Protein AF-A0A3D0DY45-F1 (afdb_monomer_lite)

pLDDT: mean 87.0, std 16.6, range [42.03, 98.75]

Radius of gyration: 19.31 Å; chains: 1; bounding box: 50×32×44 Å

Structure (mmCIF, N/CA/C/O backbone):
data_AF-A0A3D0DY45-F1
#
_entry.id   AF-A0A3D0DY45-F1
#
loop_
_atom_site.group_PDB
_atom_site.id
_atom_site.type_symbol
_atom_site.label_atom_id
_atom_site.label_alt_id
_atom_site.label_comp_id
_atom_site.label_asym_id
_atom_site.label_entity_id
_atom_site.label_seq_id
_atom_site.pdbx_PDB_ins_code
_atom_site.Cartn_x
_atom_site.Cartn_y
_atom_site.Cartn_z
_atom_site.occupancy
_atom_site.B_iso_or_equiv
_atom_site.auth_seq_id
_atom_site.auth_comp_id
_atom_site.auth_asym_id
_atom_site.auth_atom_id
_atom_site.pdbx_PDB_model_num
ATOM 1 N N . ALA A 1 1 ? 20.014 -18.464 19.623 1.00 67.81 1 ALA A N 1
ATOM 2 C CA . ALA A 1 1 ? 19.273 -17.460 20.420 1.00 67.81 1 ALA A CA 1
ATOM 3 C C . ALA A 1 1 ? 17.914 -17.107 19.798 1.00 67.81 1 ALA A C 1
ATOM 5 O O . ALA A 1 1 ? 16.918 -17.280 20.479 1.00 67.81 1 ALA A O 1
ATOM 6 N N . ALA A 1 2 ? 17.827 -16.708 18.518 1.00 79.19 2 ALA A N 1
ATOM 7 C CA . ALA A 1 2 ? 16.536 -16.407 17.868 1.00 79.19 2 ALA A CA 1
ATOM 8 C C . ALA A 1 2 ? 15.576 -17.618 17.781 1.00 79.19 2 ALA A C 1
ATOM 10 O O . ALA A 1 2 ? 14.399 -17.501 18.105 1.00 79.19 2 ALA A O 1
ATOM 11 N N . ALA A 1 3 ? 16.093 -18.807 17.446 1.00 77.31 3 ALA A N 1
ATOM 12 C CA . ALA A 1 3 ? 15.278 -20.022 17.314 1.00 77.31 3 ALA A CA 1
ATOM 13 C C . ALA A 1 3 ? 14.572 -20.449 18.620 1.00 77.31 3 ALA A C 1
ATOM 15 O O . ALA A 1 3 ? 13.416 -20.862 18.598 1.00 77.31 3 ALA A O 1
ATOM 16 N N . SER A 1 4 ? 15.232 -20.309 19.778 1.00 84.56 4 SER A N 1
ATOM 17 C CA . SER A 1 4 ? 14.621 -20.623 21.078 1.00 84.56 4 SER A CA 1
ATOM 18 C C . SER A 1 4 ? 13.592 -19.579 21.514 1.00 84.56 4 SER A C 1
ATOM 20 O O . SER A 1 4 ? 12.696 -19.894 22.293 1.00 84.56 4 SER A O 1
ATOM 22 N N . GLN A 1 5 ? 13.706 -18.345 21.022 1.00 83.81 5 GLN A N 1
ATOM 23 C CA . GLN A 1 5 ? 12.744 -17.276 21.273 1.00 83.81 5 GLN A CA 1
ATOM 24 C C . GLN A 1 5 ? 11.472 -17.485 20.443 1.00 83.81 5 GLN A C 1
ATOM 26 O O . GLN A 1 5 ? 10.382 -17.499 21.006 1.00 83.81 5 GLN A O 1
ATOM 31 N N . GLN A 1 6 ? 11.621 -17.810 19.157 1.00 85.94 6 GLN A N 1
ATOM 32 C CA . GLN A 1 6 ? 10.502 -18.137 18.274 1.00 85.94 6 GLN A CA 1
ATOM 33 C C . GLN A 1 6 ? 9.722 -19.375 18.748 1.00 85.94 6 GLN A C 1
ATOM 35 O O . GLN A 1 6 ? 8.497 -19.359 18.764 1.00 85.94 6 GLN A O 1
ATOM 40 N N . ALA A 1 7 ? 10.405 -20.422 19.227 1.00 88.88 7 ALA A N 1
ATOM 41 C CA . ALA A 1 7 ? 9.738 -21.603 19.785 1.00 88.88 7 ALA A CA 1
ATOM 42 C C . ALA A 1 7 ? 8.850 -21.272 21.001 1.00 88.88 7 ALA A C 1
ATOM 44 O O . ALA A 1 7 ? 7.775 -21.846 21.163 1.00 88.88 7 ALA A O 1
ATOM 45 N N . ARG A 1 8 ? 9.274 -20.322 21.847 1.00 89.31 8 ARG A N 1
ATOM 46 C CA . ARG A 1 8 ? 8.484 -19.854 23.000 1.00 89.31 8 ARG A CA 1
ATOM 47 C C . ARG A 1 8 ? 7.287 -19.011 22.576 1.00 89.31 8 ARG A C 1
ATOM 49 O O . ARG A 1 8 ? 6.255 -19.080 23.232 1.00 89.31 8 ARG A O 1
ATOM 56 N N . GLU A 1 9 ? 7.429 -18.214 21.521 1.00 89.19 9 GLU A N 1
ATOM 57 C CA . GLU A 1 9 ? 6.331 -17.427 20.951 1.00 89.19 9 GLU A CA 1
ATOM 58 C C . GLU A 1 9 ? 5.277 -18.340 20.319 1.00 89.19 9 GLU A C 1
ATOM 60 O O . GLU A 1 9 ? 4.104 -18.211 20.648 1.00 89.19 9 GLU A O 1
ATOM 65 N N . ILE A 1 10 ? 5.697 -19.339 19.535 1.00 86.94 10 ILE A N 1
ATOM 66 C CA . ILE A 1 10 ? 4.800 -20.363 18.974 1.00 86.94 10 ILE A CA 1
ATOM 67 C C . ILE A 1 10 ? 4.079 -21.123 20.094 1.00 86.94 10 ILE A C 1
ATOM 69 O O . ILE A 1 10 ? 2.864 -21.281 20.045 1.00 86.94 10 ILE A O 1
ATOM 73 N N . ALA A 1 11 ? 4.803 -21.553 21.135 1.00 90.12 11 ALA A N 1
ATOM 74 C CA . ALA A 1 11 ? 4.208 -22.261 22.271 1.00 90.12 11 ALA A CA 1
ATOM 75 C C . ALA A 1 11 ? 3.220 -21.398 23.077 1.00 90.12 11 ALA A C 1
ATOM 77 O O . ALA A 1 11 ? 2.301 -21.928 23.696 1.00 90.12 11 ALA A O 1
ATOM 78 N N . ARG A 1 12 ? 3.406 -20.072 23.085 1.00 90.69 12 ARG A N 1
ATOM 79 C CA . ARG A 1 12 ? 2.486 -19.117 23.718 1.00 90.69 12 ARG A CA 1
ATOM 80 C C . ARG A 1 12 ? 1.216 -18.900 22.886 1.00 90.69 12 ARG A C 1
ATOM 82 O O . ARG A 1 12 ? 0.225 -18.430 23.441 1.00 90.69 12 ARG A O 1
ATOM 89 N N . GLY A 1 13 ? 1.247 -19.266 21.606 1.00 90.81 13 GLY A N 1
ATOM 90 C CA . GLY A 1 13 ? 0.174 -19.021 20.656 1.00 90.81 13 GLY A CA 1
ATOM 91 C C . GLY A 1 13 ? 0.053 -17.548 20.278 1.00 90.81 13 GLY A C 1
ATOM 92 O O . GLY A 1 13 ? 0.812 -16.682 20.730 1.00 90.81 13 GLY A O 1
ATOM 93 N N . ASP A 1 14 ? -0.931 -17.268 19.435 1.00 91.88 14 ASP A N 1
ATOM 94 C CA . ASP A 1 14 ? -1.158 -15.926 18.926 1.00 91.88 14 ASP A CA 1
ATOM 95 C C . ASP A 1 14 ? -1.620 -14.979 20.049 1.00 91.88 14 ASP A C 1
ATOM 97 O O . ASP A 1 14 ? -2.495 -15.314 20.858 1.00 91.88 14 ASP A O 1
ATOM 101 N N . PRO A 1 15 ? -1.084 -13.752 20.113 1.00 89.56 15 PRO A N 1
ATOM 102 C CA . PRO A 1 15 ? -1.592 -12.732 21.015 1.00 89.56 15 PRO A CA 1
ATOM 103 C C . PRO A 1 15 ? -3.087 -12.472 20.788 1.00 89.56 15 PRO A C 1
ATOM 105 O O . PRO A 1 15 ? -3.490 -12.165 19.673 1.00 89.56 15 PRO A O 1
ATOM 108 N N . VAL A 1 16 ? -3.897 -12.430 21.855 1.00 87.50 16 VAL A N 1
ATOM 109 C CA . VAL A 1 16 ? -5.351 -12.134 21.781 1.00 87.50 16 VAL A CA 1
ATOM 110 C C . VAL A 1 16 ? -5.665 -10.872 20.965 1.00 87.50 16 VAL A C 1
ATOM 112 O O . VAL A 1 16 ? -6.678 -10.789 20.280 1.00 87.50 16 VAL A O 1
ATOM 115 N N . ARG A 1 17 ? -4.770 -9.877 21.001 1.00 84.38 17 ARG A N 1
ATOM 116 C CA . ARG A 1 17 ? -4.890 -8.642 20.212 1.00 84.38 17 ARG A CA 1
ATOM 117 C C . ARG A 1 17 ? -4.903 -8.853 18.692 1.00 84.38 17 ARG A C 1
ATO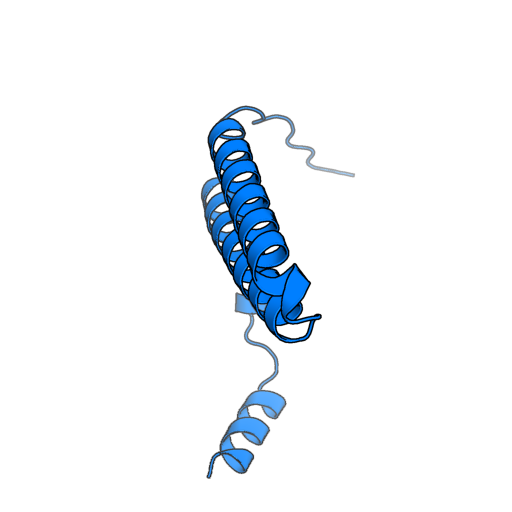M 119 O O . ARG A 1 17 ? -5.323 -7.935 18.005 1.00 84.38 17 ARG A O 1
ATOM 126 N N . TRP A 1 18 ? -4.420 -9.983 18.172 1.00 86.81 18 TRP A N 1
ATOM 127 C CA . TRP A 1 18 ? -4.484 -10.314 16.741 1.00 86.81 18 TRP A CA 1
ATOM 128 C C . TRP A 1 18 ? -5.907 -10.629 16.283 1.00 86.81 18 TRP A C 1
ATOM 130 O O . TRP A 1 18 ? -6.227 -10.394 15.127 1.00 86.81 18 TRP A O 1
ATOM 140 N N . TYR A 1 19 ? -6.767 -11.078 17.197 1.00 88.56 19 TYR A N 1
ATOM 141 C CA . TYR A 1 19 ? -8.173 -11.380 16.926 1.00 88.56 19 TYR A CA 1
ATOM 142 C C . TYR A 1 19 ? -9.112 -10.218 17.272 1.00 88.56 19 TYR A C 1
ATOM 144 O O . TYR A 1 19 ? -10.328 -10.381 17.276 1.00 88.56 19 TYR A O 1
ATOM 152 N N . ARG A 1 20 ? -8.570 -9.045 17.627 1.00 88.00 20 ARG A N 1
ATOM 153 C CA . ARG A 1 20 ? -9.391 -7.858 17.874 1.00 88.00 20 ARG A CA 1
ATOM 154 C C . ARG A 1 20 ? -9.694 -7.174 16.554 1.00 88.00 20 ARG A C 1
ATOM 156 O O . ARG A 1 20 ? -8.789 -6.643 15.917 1.00 88.00 20 ARG A O 1
ATOM 163 N N . GLU A 1 21 ? -10.967 -7.176 16.197 1.00 89.12 21 GLU A N 1
ATOM 164 C CA . GLU A 1 21 ? -11.481 -6.455 15.041 1.00 89.12 21 GLU A CA 1
ATOM 165 C C . GLU A 1 21 ? -11.434 -4.938 15.259 1.00 89.12 21 GLU A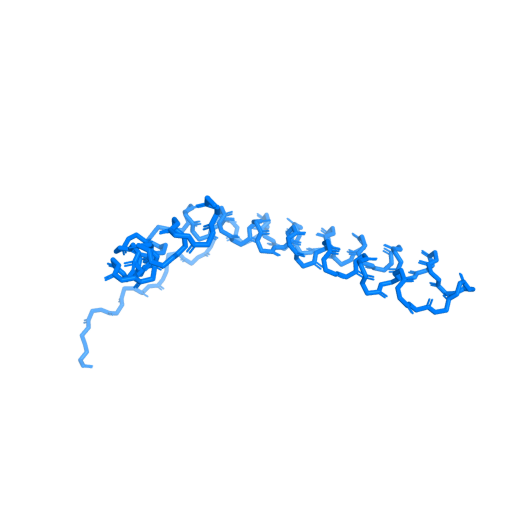 C 1
ATOM 167 O O . GLU A 1 21 ? -11.493 -4.442 16.389 1.00 89.12 21 GLU A O 1
ATOM 172 N N . ASP A 1 22 ? -11.357 -4.191 14.159 1.00 90.94 22 ASP A N 1
ATOM 173 C CA . ASP A 1 22 ? -11.512 -2.742 14.184 1.00 90.94 22 ASP A CA 1
ATOM 174 C C . ASP A 1 22 ? -12.994 -2.385 14.374 1.00 90.94 22 ASP A C 1
ATOM 176 O O . ASP A 1 22 ? -13.784 -2.317 13.428 1.00 90.94 22 ASP A O 1
ATOM 180 N N . THR A 1 23 ? -13.379 -2.161 15.627 1.00 89.62 23 THR A N 1
ATOM 181 C CA . THR A 1 23 ? -14.780 -1.923 16.010 1.00 89.62 23 THR A CA 1
ATOM 182 C C . THR A 1 23 ? -15.293 -0.532 15.650 1.00 89.62 23 THR A C 1
ATOM 184 O O . THR A 1 23 ? -16.497 -0.327 15.506 1.00 89.62 23 THR A O 1
ATOM 187 N N . THR A 1 24 ? -14.397 0.442 15.488 1.00 89.62 24 THR A N 1
ATOM 188 C CA . THR A 1 24 ? -14.764 1.802 15.095 1.00 89.62 24 THR A CA 1
ATOM 189 C C . THR A 1 24 ? -14.361 2.086 13.656 1.00 89.62 24 THR A C 1
ATOM 191 O O . THR A 1 24 ? -13.328 1.635 13.160 1.00 89.62 24 THR A O 1
ATOM 194 N N . ARG A 1 25 ? -15.126 2.950 12.985 1.00 85.81 25 ARG A N 1
ATOM 195 C CA . ARG A 1 25 ? -14.773 3.420 11.641 1.00 85.81 25 ARG A CA 1
ATOM 196 C C . ARG A 1 25 ? -13.386 4.064 11.602 1.00 85.81 25 ARG A C 1
ATOM 198 O O . ARG A 1 25 ? -12.653 3.865 10.645 1.00 85.81 25 ARG A O 1
ATOM 205 N N . GLN A 1 26 ? -12.987 4.811 12.631 1.00 89.50 26 GLN A N 1
ATOM 206 C CA . GLN A 1 26 ? -11.647 5.406 12.679 1.00 89.50 26 GLN A CA 1
ATOM 207 C C . GLN A 1 26 ? -10.543 4.339 12.699 1.00 89.50 26 GLN A C 1
ATOM 209 O O . GLN A 1 26 ? -9.506 4.511 12.052 1.00 89.50 26 GLN A O 1
ATOM 214 N N . GLU A 1 27 ? -10.757 3.242 13.424 1.00 90.88 27 GLU A N 1
ATOM 215 C CA . GLU A 1 27 ? -9.842 2.102 13.441 1.00 90.88 27 GLU A CA 1
ATOM 216 C C . GLU A 1 27 ? -9.780 1.425 12.072 1.00 90.88 27 GLU A C 1
ATOM 218 O O . GLU A 1 27 ? -8.680 1.281 11.539 1.00 90.88 27 GLU A O 1
ATOM 223 N N . GLN A 1 28 ? -10.933 1.159 11.451 1.00 91.12 28 GLN A N 1
ATOM 224 C CA . GLN A 1 28 ? -11.021 0.576 10.106 1.00 91.12 28 GLN A CA 1
ATOM 225 C C . GLN A 1 28 ? -10.294 1.448 9.076 1.00 91.12 28 GLN A C 1
ATOM 227 O O . GLN A 1 28 ? -9.481 0.963 8.296 1.00 91.12 28 GLN A O 1
ATOM 232 N N . MET A 1 29 ? -10.495 2.766 9.124 1.00 93.56 29 MET A N 1
ATOM 233 C CA . MET A 1 29 ? -9.819 3.727 8.247 1.00 93.56 29 MET A CA 1
ATOM 234 C C . MET A 1 29 ? -8.300 3.731 8.449 1.00 93.56 29 MET A C 1
ATOM 236 O O . MET A 1 29 ? -7.530 3.813 7.489 1.00 93.56 29 MET A O 1
ATOM 240 N N . ARG A 1 30 ? -7.843 3.640 9.703 1.00 93.12 30 ARG A N 1
ATOM 241 C CA . ARG A 1 30 ? -6.418 3.544 10.037 1.00 93.12 30 ARG A CA 1
ATOM 242 C C . ARG A 1 30 ? -5.817 2.243 9.505 1.00 93.12 30 ARG A C 1
ATOM 244 O O . ARG A 1 30 ? -4.694 2.282 9.005 1.00 93.12 30 ARG A O 1
ATOM 251 N N . THR A 1 31 ? -6.522 1.124 9.630 1.00 93.44 31 THR A N 1
ATOM 252 C CA . THR A 1 31 ? -6.083 -0.181 9.123 1.00 93.44 31 THR A CA 1
ATOM 253 C C . THR A 1 31 ? -6.060 -0.196 7.605 1.00 93.44 31 THR A C 1
ATOM 255 O O . THR A 1 31 ? -4.999 -0.434 7.035 1.00 93.44 31 THR A O 1
ATOM 258 N N . ARG A 1 32 ? -7.131 0.247 6.945 1.00 95.12 32 ARG A N 1
ATOM 259 C CA . ARG A 1 32 ? -7.201 0.359 5.484 1.00 95.12 32 ARG A CA 1
ATOM 260 C C . ARG A 1 32 ? -6.091 1.236 4.910 1.00 95.12 32 ARG A C 1
ATOM 262 O O . ARG A 1 32 ? -5.473 0.892 3.909 1.00 95.12 32 ARG A O 1
ATOM 269 N N . ARG A 1 33 ? -5.738 2.337 5.588 1.00 96.75 33 ARG A N 1
ATOM 270 C CA . ARG A 1 33 ? -4.578 3.162 5.204 1.00 96.75 33 ARG A CA 1
ATOM 271 C C . ARG A 1 33 ? -3.262 2.380 5.233 1.00 96.75 33 ARG A C 1
ATOM 273 O O . ARG A 1 33 ? -2.409 2.600 4.376 1.00 96.75 33 ARG A O 1
ATOM 280 N N . LYS A 1 34 ? -3.066 1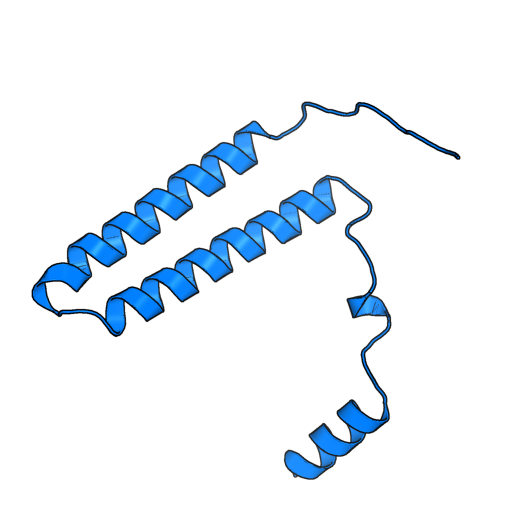.515 6.233 1.00 96.56 34 LYS A N 1
ATOM 281 C CA . LYS A 1 34 ? -1.875 0.656 6.325 1.00 96.56 34 LYS A CA 1
ATOM 282 C C . LYS A 1 34 ? -1.882 -0.400 5.226 1.00 96.56 34 LYS A C 1
ATOM 284 O O . LYS A 1 34 ? -0.849 -0.592 4.599 1.00 96.56 34 LYS A O 1
ATOM 289 N N . GLU A 1 35 ? -3.027 -1.020 4.967 1.00 96.88 35 GLU A N 1
ATOM 290 C CA . GLU A 1 35 ? -3.191 -2.034 3.919 1.00 96.88 35 GLU A CA 1
ATOM 291 C C . GLU A 1 35 ? -2.924 -1.462 2.523 1.00 96.88 35 GLU A C 1
ATOM 293 O O . GLU A 1 35 ? -2.157 -2.046 1.767 1.00 96.88 35 GLU A O 1
ATOM 298 N N . ILE A 1 36 ? -3.436 -0.266 2.209 1.00 98.06 36 ILE A N 1
ATOM 299 C CA . ILE A 1 36 ? -3.130 0.445 0.953 1.00 98.06 36 ILE A CA 1
ATOM 300 C C . ILE A 1 36 ? -1.621 0.724 0.823 1.00 98.06 36 ILE A C 1
ATOM 302 O O . ILE A 1 36 ? -1.056 0.645 -0.269 1.00 98.06 36 ILE A O 1
ATOM 306 N N . GLY A 1 37 ? -0.949 1.051 1.932 1.00 97.94 37 GLY A N 1
ATOM 307 C CA . GLY A 1 37 ? 0.506 1.210 1.968 1.00 97.94 37 GLY A CA 1
ATOM 308 C C . GLY A 1 37 ? 1.249 -0.103 1.707 1.00 97.94 37 GLY A C 1
ATOM 309 O O . GLY A 1 37 ? 2.136 -0.141 0.858 1.00 97.94 37 GLY A O 1
ATOM 310 N N . ALA A 1 38 ? 0.848 -1.183 2.380 1.00 98.50 38 ALA A N 1
ATOM 311 C CA . ALA A 1 38 ? 1.425 -2.512 2.192 1.00 98.50 38 ALA A CA 1
ATOM 312 C C . ALA A 1 38 ? 1.244 -3.009 0.748 1.00 98.50 38 ALA A C 1
ATOM 314 O O . ALA A 1 38 ? 2.203 -3.483 0.143 1.00 98.50 38 ALA A O 1
ATOM 315 N N . ALA A 1 39 ? 0.063 -2.799 0.161 1.00 98.38 39 ALA A N 1
ATOM 316 C CA . ALA A 1 39 ? -0.223 -3.135 -1.230 1.00 98.38 39 ALA A CA 1
ATOM 317 C C . ALA A 1 39 ? 0.665 -2.356 -2.217 1.00 98.38 39 ALA A C 1
ATOM 319 O O . ALA A 1 39 ? 1.116 -2.913 -3.218 1.00 98.38 39 ALA A O 1
ATOM 320 N N . LEU A 1 40 ? 0.973 -1.080 -1.942 1.00 98.69 40 LEU A N 1
ATOM 321 C CA . LEU A 1 40 ? 1.929 -0.318 -2.754 1.00 98.69 40 LEU A CA 1
ATOM 322 C C . LEU A 1 40 ? 3.337 -0.922 -2.683 1.00 98.69 40 LEU A C 1
ATOM 324 O O . LEU A 1 40 ? 4.014 -1.016 -3.710 1.00 98.69 40 LEU A O 1
ATOM 328 N N . ASP A 1 41 ? 3.799 -1.288 -1.491 1.00 98.69 41 ASP A N 1
ATOM 329 C CA . ASP A 1 41 ? 5.131 -1.866 -1.308 1.00 98.69 41 ASP A CA 1
ATOM 330 C C . ASP A 1 41 ? 5.241 -3.244 -1.968 1.00 98.69 41 ASP A C 1
ATOM 332 O O . ASP A 1 41 ? 6.229 -3.522 -2.656 1.00 98.69 41 ASP A O 1
ATOM 336 N N . GLU A 1 42 ? 4.203 -4.069 -1.848 1.00 98.69 42 GLU A N 1
ATOM 337 C CA . GLU A 1 42 ? 4.084 -5.342 -2.556 1.00 98.69 42 GLU A CA 1
ATOM 338 C C . GLU A 1 42 ? 4.118 -5.140 -4.075 1.00 98.69 42 GLU A C 1
ATOM 340 O O . GLU A 1 42 ? 4.962 -5.729 -4.754 1.00 98.69 42 GLU A O 1
ATOM 345 N N . ALA A 1 43 ? 3.302 -4.227 -4.611 1.00 98.69 43 ALA A N 1
ATOM 346 C CA . ALA A 1 43 ? 3.277 -3.919 -6.039 1.00 98.69 43 ALA A CA 1
ATOM 347 C C . ALA A 1 43 ? 4.638 -3.412 -6.544 1.00 98.69 43 ALA A C 1
ATOM 349 O O . ALA A 1 43 ? 5.125 -3.841 -7.590 1.00 98.69 43 ALA A O 1
ATOM 350 N N . LYS A 1 44 ? 5.315 -2.542 -5.785 1.00 98.56 44 LYS A N 1
ATOM 351 C CA . LYS A 1 44 ? 6.674 -2.086 -6.116 1.00 98.56 44 LYS A CA 1
ATOM 352 C C . LYS A 1 44 ? 7.676 -3.233 -6.128 1.00 98.56 44 LYS A C 1
ATOM 354 O O . LYS A 1 44 ? 8.568 -3.239 -6.978 1.00 98.56 44 LYS A O 1
ATOM 359 N N . ASN A 1 45 ? 7.574 -4.172 -5.193 1.00 98.56 45 ASN A N 1
ATOM 360 C CA . ASN A 1 45 ? 8.449 -5.338 -5.152 1.00 98.56 45 ASN A CA 1
ATOM 361 C C . ASN A 1 45 ? 8.179 -6.277 -6.330 1.00 98.56 45 ASN A C 1
ATOM 363 O O . ASN A 1 45 ? 9.139 -6.702 -6.972 1.00 98.56 45 ASN A O 1
ATOM 367 N N . ALA A 1 46 ? 6.917 -6.494 -6.699 1.00 98.25 46 ALA A N 1
ATOM 368 C CA . ALA A 1 46 ? 6.554 -7.218 -7.914 1.00 98.25 46 ALA A CA 1
ATOM 369 C C . ALA A 1 46 ? 7.143 -6.546 -9.170 1.00 98.25 46 ALA A C 1
ATOM 371 O O . ALA A 1 46 ? 7.802 -7.208 -9.971 1.00 98.25 46 ALA A O 1
ATOM 372 N N . CYS A 1 47 ? 7.051 -5.214 -9.290 1.00 98.50 47 CYS A N 1
ATOM 373 C CA . CYS A 1 47 ? 7.660 -4.474 -10.403 1.00 98.50 47 CYS A CA 1
ATOM 374 C C . CYS A 1 47 ? 9.184 -4.661 -10.501 1.00 98.50 47 CYS A C 1
ATOM 376 O O . CYS A 1 47 ? 9.747 -4.597 -11.594 1.00 98.50 47 CYS A O 1
ATOM 378 N N . LYS A 1 48 ? 9.887 -4.870 -9.380 1.00 97.69 48 LYS A N 1
ATOM 379 C CA . LYS A 1 48 ? 11.337 -5.136 -9.401 1.00 97.69 48 LYS A CA 1
ATOM 380 C C . LYS A 1 48 ? 11.653 -6.507 -9.998 1.00 97.69 48 LYS A C 1
ATOM 382 O O . LYS A 1 48 ? 12.684 -6.623 -10.657 1.00 97.69 48 LYS A O 1
ATOM 387 N N . GLN A 1 49 ? 10.780 -7.493 -9.787 1.00 97.81 49 GLN A N 1
ATOM 388 C CA . GLN A 1 49 ? 10.939 -8.851 -10.314 1.00 97.81 49 GLN A CA 1
ATOM 389 C C . GLN A 1 49 ? 10.563 -8.972 -11.801 1.00 97.81 49 GLN A C 1
ATOM 391 O O . GLN A 1 49 ? 10.967 -9.929 -12.451 1.00 97.81 49 GLN A O 1
ATOM 396 N N . GLY A 1 50 ? 9.827 -7.998 -12.348 1.00 95.88 50 GLY A N 1
ATOM 397 C CA . GLY A 1 50 ? 9.459 -7.950 -13.764 1.00 95.88 50 GLY A CA 1
ATOM 398 C C . GLY A 1 50 ? 10.563 -7.441 -14.712 1.00 95.88 50 GLY A C 1
ATOM 399 O O . GLY A 1 50 ? 11.664 -7.077 -14.272 1.00 95.88 50 GLY A O 1
ATOM 400 N N . PRO A 1 51 ? 10.265 -7.371 -16.026 1.00 98.06 51 PRO A N 1
ATOM 401 C CA . PRO A 1 51 ? 11.196 -6.906 -17.052 1.00 98.06 51 PRO A CA 1
ATOM 402 C C . PRO A 1 51 ? 11.715 -5.488 -16.791 1.00 98.06 51 PRO A C 1
ATOM 404 O O . PRO A 1 51 ? 10.960 -4.580 -16.440 1.00 98.06 51 PRO A O 1
ATOM 407 N N . VAL A 1 52 ? 13.012 -5.259 -17.028 1.00 97.69 52 VAL A N 1
ATOM 408 C CA . VAL A 1 52 ? 13.645 -3.943 -16.807 1.00 97.69 52 VAL A CA 1
ATOM 409 C C . VAL A 1 52 ? 12.990 -2.850 -17.657 1.00 97.69 52 VAL A C 1
ATOM 411 O O . VAL A 1 52 ? 12.761 -1.754 -17.148 1.00 97.69 52 VAL A O 1
ATOM 414 N N . ALA A 1 53 ? 12.641 -3.161 -18.910 1.00 98.19 53 ALA A N 1
ATOM 415 C CA . ALA A 1 53 ? 12.000 -2.224 -19.834 1.00 98.19 53 ALA A CA 1
ATOM 416 C C . ALA A 1 53 ? 10.632 -1.720 -19.332 1.00 98.19 53 ALA A C 1
ATOM 418 O O . ALA A 1 53 ? 10.266 -0.576 -19.585 1.00 98.19 53 ALA A O 1
ATOM 419 N N . GLU A 1 54 ? 9.905 -2.540 -18.569 1.00 97.62 54 GLU A N 1
ATOM 420 C CA . GLU A 1 54 ? 8.562 -2.228 -18.058 1.00 97.62 54 GLU A CA 1
ATOM 421 C C . GLU A 1 54 ? 8.574 -1.721 -16.610 1.00 97.62 54 GLU A C 1
ATOM 423 O O . GLU A 1 54 ? 7.563 -1.249 -16.087 1.00 97.62 54 GLU A O 1
ATOM 428 N N . ARG A 1 55 ? 9.717 -1.800 -15.921 1.00 98.44 55 ARG A N 1
ATOM 429 C CA . ARG A 1 55 ? 9.809 -1.513 -14.484 1.00 98.44 55 ARG A CA 1
ATOM 430 C C . ARG A 1 55 ? 9.357 -0.095 -14.139 1.00 98.44 55 ARG A C 1
ATOM 432 O O . ARG A 1 55 ? 8.664 0.095 -13.141 1.00 98.44 55 ARG A O 1
ATOM 439 N N . ALA A 1 56 ? 9.734 0.894 -14.948 1.00 98.19 56 ALA A N 1
ATOM 440 C CA . ALA A 1 56 ? 9.374 2.291 -14.710 1.00 98.19 56 ALA A CA 1
ATOM 441 C 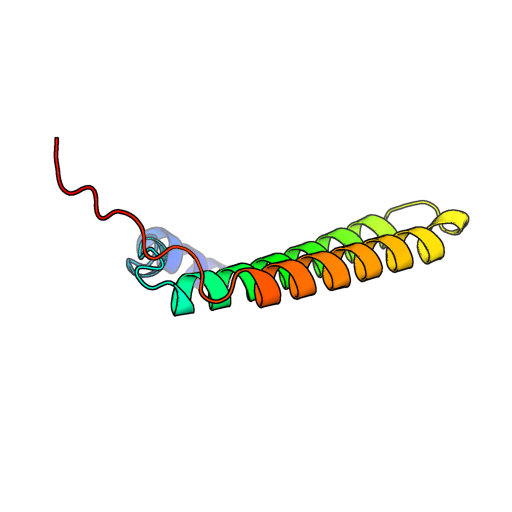C . ALA A 1 56 ? 7.861 2.529 -14.859 1.00 98.19 56 ALA A C 1
ATOM 443 O O . ALA A 1 56 ? 7.241 3.140 -13.985 1.00 98.19 56 ALA A O 1
ATOM 444 N N . SER A 1 57 ? 7.248 2.002 -15.924 1.00 98.56 57 SER A N 1
ATOM 445 C CA . SER A 1 57 ? 5.799 2.092 -16.135 1.00 98.56 57 SER A CA 1
ATOM 446 C C . SER A 1 57 ? 5.022 1.311 -15.076 1.00 98.56 57 SER A C 1
ATOM 448 O O . SER A 1 57 ? 4.026 1.822 -14.568 1.00 98.56 57 SER A O 1
ATOM 450 N N . CYS A 1 58 ? 5.507 0.136 -14.664 1.00 98.69 58 CYS A N 1
ATOM 451 C CA . CYS A 1 58 ? 4.922 -0.648 -13.575 1.00 98.69 58 CYS A CA 1
ATOM 452 C C . CYS A 1 58 ? 4.933 0.126 -12.249 1.00 98.69 58 CYS A C 1
ATOM 454 O O . CYS A 1 58 ? 3.903 0.254 -11.588 1.00 98.69 58 CYS A O 1
ATOM 456 N N . GLN A 1 59 ? 6.074 0.717 -11.872 1.00 98.62 59 GLN A N 1
ATOM 457 C CA . GLN A 1 59 ? 6.170 1.511 -10.642 1.00 98.62 59 GLN A CA 1
ATOM 458 C C . GLN A 1 59 ? 5.256 2.735 -10.672 1.00 98.62 59 GLN A C 1
ATOM 460 O O . GLN A 1 59 ? 4.648 3.069 -9.653 1.00 98.62 59 GLN A O 1
ATOM 465 N N . LYS A 1 60 ? 5.136 3.393 -11.831 1.00 98.69 60 LYS A N 1
ATOM 466 C CA . LYS A 1 60 ? 4.187 4.490 -12.019 1.00 98.69 60 LYS A CA 1
ATOM 467 C C . LYS A 1 60 ? 2.753 4.005 -11.815 1.00 98.69 60 LYS A C 1
ATOM 469 O O . LYS A 1 60 ? 2.038 4.599 -11.018 1.00 98.69 60 LYS A O 1
ATO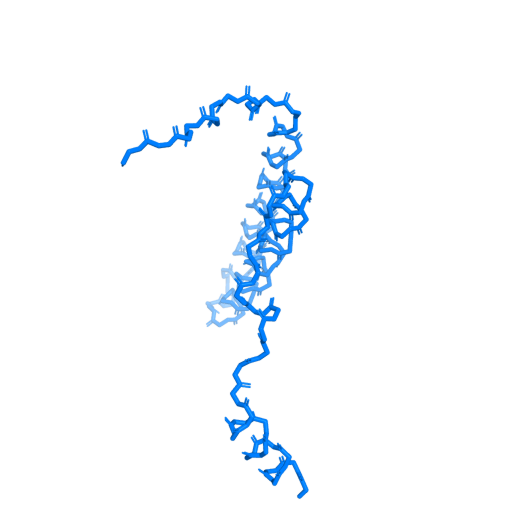M 474 N N . ALA A 1 61 ? 2.358 2.905 -12.453 1.00 98.69 61 ALA A N 1
ATOM 475 C CA . ALA A 1 61 ? 1.025 2.330 -12.289 1.00 98.69 61 ALA A CA 1
ATOM 476 C C . ALA A 1 61 ? 0.720 1.992 -10.818 1.00 98.69 61 ALA A C 1
ATOM 478 O O . ALA A 1 61 ? -0.337 2.368 -10.318 1.00 98.69 61 ALA A O 1
ATOM 479 N N . ALA A 1 62 ? 1.668 1.392 -10.090 1.00 98.62 62 ALA A N 1
ATOM 480 C CA . ALA A 1 62 ? 1.518 1.104 -8.662 1.00 98.62 62 ALA A CA 1
ATOM 481 C C . ALA A 1 62 ? 1.293 2.380 -7.825 1.00 98.62 62 ALA A C 1
ATOM 483 O O . ALA A 1 62 ? 0.400 2.429 -6.978 1.00 98.62 62 ALA A O 1
ATOM 484 N N . GLN A 1 63 ? 2.061 3.444 -8.087 1.00 98.69 63 GLN A N 1
ATOM 485 C CA . GLN A 1 63 ? 1.864 4.738 -7.425 1.00 98.69 63 GLN A CA 1
ATOM 486 C C . GLN A 1 63 ? 0.521 5.379 -7.789 1.00 98.69 63 GLN A C 1
ATOM 488 O O . GLN A 1 63 ? -0.104 6.015 -6.941 1.00 98.69 63 GLN A O 1
ATOM 493 N N . ASP A 1 64 ? 0.087 5.254 -9.040 1.00 98.75 64 ASP A N 1
ATOM 494 C CA . ASP A 1 64 ? -1.180 5.800 -9.523 1.00 98.75 64 ASP A CA 1
ATOM 495 C C . ASP A 1 64 ? -2.363 5.099 -8.841 1.00 98.75 64 ASP A C 1
ATOM 497 O O . ASP A 1 64 ? -3.284 5.777 -8.385 1.00 98.75 64 ASP A O 1
ATOM 501 N N . THR A 1 65 ? -2.302 3.773 -8.686 1.00 98.38 65 THR A N 1
ATOM 502 C CA . THR A 1 65 ? -3.267 2.989 -7.899 1.00 98.38 65 THR A CA 1
ATOM 503 C C . THR A 1 65 ? -3.292 3.451 -6.449 1.00 98.38 65 THR A C 1
ATOM 505 O O . THR A 1 65 ? -4.348 3.831 -5.956 1.00 98.38 65 THR A O 1
ATOM 508 N N . TRP A 1 66 ? -2.137 3.550 -5.786 1.00 98.44 66 TRP A N 1
ATOM 509 C CA . TRP A 1 66 ? -2.069 4.046 -4.407 1.00 98.44 66 TRP A CA 1
ATOM 510 C C . TRP A 1 66 ? -2.712 5.432 -4.240 1.00 98.44 66 TRP A C 1
ATOM 512 O O . TRP A 1 66 ? -3.460 5.659 -3.288 1.00 98.44 66 TRP A O 1
ATOM 522 N N . ARG A 1 67 ? -2.477 6.367 -5.174 1.00 98.50 67 ARG A N 1
ATOM 523 C CA . ARG A 1 67 ? -3.098 7.704 -5.117 1.00 98.50 67 ARG A CA 1
ATOM 524 C C . ARG A 1 67 ? -4.618 7.640 -5.243 1.00 98.50 67 ARG A C 1
ATOM 526 O O . ARG A 1 67 ? -5.295 8.388 -4.537 1.00 98.50 67 ARG A O 1
ATOM 533 N N . LYS A 1 68 ? -5.138 6.774 -6.119 1.00 98.12 68 LYS A N 1
ATOM 534 C CA . LYS A 1 68 ? -6.581 6.553 -6.298 1.00 98.12 68 LYS A CA 1
ATOM 535 C C . LYS A 1 68 ? -7.205 5.948 -5.042 1.00 98.12 68 LYS A C 1
ATOM 537 O O . LYS A 1 68 ? -8.164 6.517 -4.537 1.00 98.12 68 LYS A O 1
ATOM 542 N N . GLU A 1 69 ? -6.612 4.895 -4.487 1.00 97.31 69 GLU A N 1
ATOM 543 C CA . GLU A 1 69 ? -7.086 4.232 -3.262 1.00 97.31 69 GLU A CA 1
ATOM 544 C C . GLU A 1 69 ? -7.076 5.184 -2.057 1.00 97.31 69 GLU A C 1
ATOM 546 O O . GLU A 1 69 ? -8.054 5.299 -1.325 1.00 97.31 69 GLU A O 1
ATOM 551 N N . MET A 1 70 ? -6.011 5.973 -1.885 1.00 97.12 70 MET A N 1
ATOM 552 C CA . MET A 1 70 ? -5.951 6.991 -0.829 1.00 97.12 70 MET A CA 1
ATOM 553 C C . MET A 1 70 ? -6.975 8.116 -1.025 1.00 97.12 70 MET A C 1
ATOM 555 O O . MET A 1 70 ? -7.416 8.719 -0.046 1.00 97.12 70 MET A O 1
ATOM 559 N N . ALA A 1 71 ? -7.327 8.448 -2.270 1.00 96.44 71 ALA A N 1
ATOM 560 C CA . ALA A 1 71 ? -8.387 9.407 -2.561 1.00 96.44 71 ALA A CA 1
ATOM 561 C C . ALA A 1 71 ? -9.772 8.821 -2.269 1.00 96.44 71 ALA A C 1
ATOM 563 O O . ALA A 1 71 ? -10.568 9.493 -1.619 1.00 96.44 71 ALA A O 1
ATOM 564 N N . ALA A 1 72 ? -10.025 7.573 -2.670 1.00 94.06 72 ALA A N 1
ATOM 565 C CA . ALA A 1 72 ? -11.248 6.847 -2.344 1.00 94.06 72 ALA A CA 1
ATOM 566 C C . ALA A 1 72 ? -11.442 6.758 -0.826 1.00 94.06 72 ALA A C 1
ATOM 568 O O . ALA A 1 72 ? -12.479 7.177 -0.328 1.00 94.06 72 ALA A O 1
ATOM 569 N N . LEU A 1 73 ? -10.395 6.381 -0.084 1.00 92.75 73 LEU A N 1
ATOM 570 C CA . LEU A 1 73 ? -10.408 6.354 1.377 1.00 92.75 73 LEU A CA 1
ATOM 571 C C . LEU A 1 73 ? -10.823 7.716 1.965 1.00 92.75 73 LEU A C 1
ATOM 573 O O . LEU A 1 73 ? -11.689 7.788 2.828 1.00 92.75 73 LEU A O 1
ATOM 577 N N . ARG A 1 74 ? -10.270 8.834 1.479 1.00 90.19 74 ARG A N 1
ATOM 578 C CA . ARG A 1 74 ? -10.695 10.170 1.946 1.00 90.19 74 ARG A CA 1
ATOM 579 C C . ARG A 1 74 ? -12.168 10.464 1.651 1.00 90.19 74 ARG A C 1
ATOM 581 O O . ARG A 1 74 ? -12.809 11.120 2.465 1.00 90.19 74 ARG A O 1
ATOM 588 N N . ASN A 1 75 ? -12.682 9.986 0.521 1.00 86.19 75 ASN A N 1
ATOM 589 C CA . ASN A 1 75 ? -14.065 10.200 0.091 1.00 86.19 75 ASN A CA 1
ATOM 590 C C . ASN A 1 75 ? -15.069 9.268 0.793 1.00 86.19 75 ASN A C 1
ATOM 592 O O . ASN A 1 75 ? -16.262 9.548 0.796 1.00 86.19 75 ASN A O 1
ATOM 596 N N . GLU A 1 76 ? -14.602 8.182 1.409 1.00 76.25 76 GLU A N 1
ATOM 597 C CA . GLU A 1 76 ? -15.411 7.291 2.251 1.00 76.25 76 GLU A CA 1
ATOM 598 C C . GLU A 1 76 ? -15.641 7.850 3.670 1.00 76.25 76 GLU A C 1
ATOM 600 O O . GLU A 1 76 ? -16.446 7.324 4.446 1.00 76.25 76 GLU A O 1
ATOM 605 N N . ALA A 1 77 ? -14.983 8.957 4.023 1.00 61.50 77 ALA A N 1
ATOM 606 C CA . ALA A 1 77 ? -15.295 9.717 5.227 1.00 61.50 77 ALA A CA 1
ATOM 607 C C . ALA A 1 77 ? -16.575 10.565 5.047 1.00 61.50 77 ALA A C 1
ATOM 609 O O . ALA A 1 77 ? -16.805 11.132 3.986 1.00 61.50 77 ALA A O 1
ATOM 610 N N . PRO A 1 78 ? -17.326 10.819 6.129 1.00 54.09 78 PRO A N 1
ATOM 611 C CA . PRO A 1 78 ? -18.311 9.932 6.726 1.00 54.09 78 PRO A CA 1
ATOM 612 C C . PRO A 1 78 ? -19.639 9.911 5.934 1.00 54.09 78 PRO A C 1
ATOM 614 O O . PRO A 1 78 ? -20.488 10.782 6.099 1.00 54.09 78 PRO A O 1
ATOM 617 N N . VAL A 1 79 ? -19.888 8.848 5.171 1.00 50.62 79 VAL A N 1
ATOM 618 C CA . VAL A 1 79 ? -21.256 8.418 4.823 1.00 50.62 79 VAL A CA 1
ATOM 619 C C . VAL A 1 79 ? -21.366 6.938 5.184 1.00 50.62 79 VAL A C 1
ATOM 621 O O . VAL A 1 79 ? -20.402 6.194 5.033 1.00 50.62 79 VAL A O 1
ATOM 624 N N . GLN A 1 80 ? -22.497 6.518 5.745 1.00 46.88 80 GLN A N 1
ATOM 625 C CA . GLN A 1 80 ? -22.787 5.175 6.283 1.00 46.88 80 GLN A CA 1
ATOM 626 C C . GLN A 1 80 ? -22.397 4.938 7.751 1.00 46.88 80 GLN A C 1
ATOM 628 O O . GLN A 1 80 ? -21.711 3.990 8.117 1.00 46.88 80 GLN A O 1
ATOM 633 N N . ALA A 1 81 ? -22.944 5.783 8.621 1.00 49.19 81 ALA A N 1
ATOM 634 C CA . ALA A 1 81 ? -23.719 5.217 9.716 1.00 49.19 81 ALA A CA 1
ATOM 635 C C . ALA A 1 81 ? -25.036 4.698 9.113 1.00 49.19 81 ALA A C 1
ATOM 637 O O . ALA A 1 81 ? -25.965 5.468 8.891 1.00 49.19 81 ALA A O 1
ATOM 638 N N . SER A 1 82 ? -25.098 3.419 8.764 1.00 42.75 82 SER A N 1
ATOM 639 C CA . SER A 1 82 ? -26.366 2.752 8.486 1.00 42.75 82 SER A CA 1
ATOM 640 C C . SER A 1 82 ? -26.236 1.300 8.907 1.00 42.75 82 SER A C 1
ATOM 642 O O . SER A 1 82 ? -25.437 0.569 8.328 1.00 42.75 82 SER A O 1
ATOM 644 N N . THR A 1 83 ? -27.025 0.973 9.935 1.00 44.06 83 THR A N 1
ATOM 645 C CA . THR A 1 83 ? -27.409 -0.361 10.419 1.00 44.06 83 THR A CA 1
ATOM 646 C C . THR A 1 83 ? -26.231 -1.214 10.922 1.00 44.06 83 THR A C 1
ATOM 648 O O . THR A 1 83 ? -25.488 -1.781 10.142 1.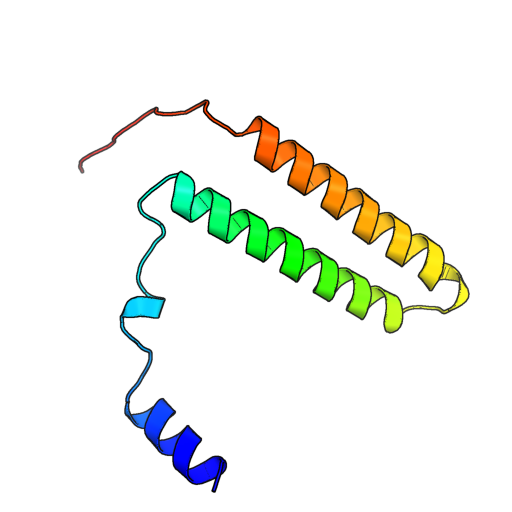00 44.06 83 THR A O 1
ATOM 651 N N . GLY A 1 84 ? -25.981 -1.361 12.225 1.00 48.31 84 GLY A N 1
ATOM 652 C CA . GLY A 1 84 ? -27.012 -1.464 13.249 1.00 48.31 84 GLY A CA 1
ATOM 653 C C . GLY A 1 84 ? -28.016 -2.547 12.862 1.00 48.31 84 GLY A C 1
ATOM 654 O O . GLY A 1 84 ? -29.193 -2.235 12.755 1.00 48.31 84 GLY A O 1
ATOM 655 N N . ASP A 1 85 ? -27.547 -3.762 12.572 1.00 45.50 85 ASP A N 1
ATOM 656 C CA . ASP A 1 85 ? -28.394 -4.948 12.660 1.00 45.50 85 ASP A CA 1
ATOM 657 C C . ASP A 1 85 ? -27.887 -5.817 13.809 1.00 45.50 85 ASP A C 1
ATOM 659 O O . ASP A 1 85 ? -26.920 -6.573 13.710 1.00 45.50 85 ASP A O 1
ATOM 663 N N . ALA A 1 86 ? -28.510 -5.579 14.956 1.00 46.47 86 ALA A N 1
ATOM 664 C CA . ALA A 1 86 ? -28.492 -6.481 16.076 1.00 46.47 86 ALA A CA 1
ATOM 665 C C . ALA A 1 86 ? -29.603 -7.514 15.844 1.00 46.47 86 ALA A C 1
ATOM 667 O O . ALA A 1 86 ? -30.776 -7.205 16.031 1.00 46.47 86 ALA A O 1
ATOM 668 N N . GLY A 1 87 ? -29.202 -8.749 15.542 1.00 47.44 87 GLY A N 1
ATOM 669 C CA . GLY A 1 87 ? -29.976 -9.952 15.840 1.00 47.44 87 GLY A CA 1
ATOM 670 C C . GLY A 1 87 ? -30.799 -10.549 14.698 1.00 47.44 87 GLY A C 1
ATOM 671 O O . GLY A 1 87 ? -31.904 -10.098 14.423 1.00 47.44 87 GLY A O 1
ATOM 672 N N . ARG A 1 88 ? -30.365 -11.717 14.212 1.00 42.03 88 ARG A N 1
ATOM 673 C CA . ARG A 1 88 ? -30.995 -13.015 14.513 1.00 42.03 88 ARG A CA 1
ATOM 674 C C . ARG A 1 88 ? -30.093 -14.164 14.067 1.00 42.03 88 ARG A C 1
ATOM 676 O O . ARG A 1 88 ? -29.452 -14.026 13.007 1.00 42.03 88 ARG A O 1
#

Secondary structure (DSSP, 8-state):
-HHHHHHHHHHH-S-GGGG----SHHHHHHHHHHHHHHHHHHHHHHHHHS-HHHHHHHHHHHHHHHHHHHHHHHHTTT----------

Foldseek 3Di:
DVVVVVVVDVVVPDDPVVVDDQPDPVSVLVVLLVVLVVQLVVQLVVLVVDDPVCSVVSNVVSVVSSVVSVVVSVVPPDDDPDDDDDDD

Sequence (88 aa):
AAASQQAREIARGDPVRWYREDTTRQEQMRTRRKEIGAALDEAKNACKQGPVAERASCQKAAQDTWRKEMAALRNEAPVQASTGDAGR